Protein AF-A0A0H3M4S6-F1 (afdb_monomer_lite)

Sequence (57 aa):
MVFKKNFETRCGYTKEDLEAVDSLPLTDEELARLKPAKEVLPPSFFKYVIEERCKRG

Foldseek 3Di:
DDPPPPDPVPPVDDPCNVVVDPDDDDDPVRVVPDDDPPVVDDPVVVVVVVVVVVVVD

pLDDT: mean 81.73, std 16.84, range [33.97, 96.75]

Organism: Bartonella henselae (strain ATCC 49882 / DSM 28221 / CCUG 30454 / Houston 1) (NCBI:txid283166)

Radius of gyration: 16.62 Å; chains: 1; bounding box: 34×36×34 Å

Secondary structure (DSSP, 8-state):
----------SS--HHHHHSS--PPPPHHHHHTPPPHHHHS-HHHHHHHHHHHHTT-

Structure (mmCIF, N/CA/C/O backbone):
data_AF-A0A0H3M4S6-F1
#
_entry.id   AF-A0A0H3M4S6-F1
#
loop_
_atom_site.group_PDB
_atom_site.id
_atom_site.type_symbol
_atom_site.label_atom_id
_atom_site.label_alt_id
_atom_site.label_comp_id
_atom_site.label_asym_id
_atom_site.label_entity_id
_atom_site.label_seq_id
_atom_site.pdbx_PDB_ins_code
_atom_site.Cartn_x
_atom_site.Cartn_y
_atom_site.Cartn_z
_atom_site.occupancy
_atom_site.B_iso_or_equiv
_atom_site.auth_seq_id
_atom_site.auth_comp_id
_atom_site.auth_asym_id
_atom_site.auth_atom_id
_atom_site.pdbx_PDB_model_num
ATOM 1 N N . MET A 1 1 ? 7.387 24.491 4.258 1.00 33.97 1 MET A N 1
ATOM 2 C CA . MET A 1 1 ? 8.257 24.004 3.165 1.00 33.97 1 MET A CA 1
ATOM 3 C C . MET A 1 1 ? 7.348 23.703 1.979 1.00 33.97 1 MET A C 1
ATOM 5 O O . MET A 1 1 ? 6.522 22.810 2.089 1.00 33.97 1 MET A O 1
ATOM 9 N N . VAL A 1 2 ? 7.368 24.527 0.928 1.00 38.56 2 VAL A N 1
ATOM 10 C CA . VAL A 1 2 ? 6.435 24.398 -0.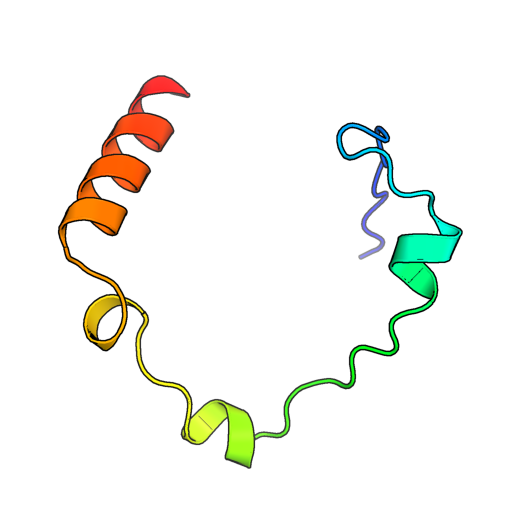208 1.00 38.56 2 VAL A CA 1
ATOM 11 C C . VAL A 1 2 ? 7.054 23.447 -1.228 1.00 38.56 2 VAL A C 1
ATOM 13 O O . VAL A 1 2 ? 8.028 23.800 -1.889 1.00 38.56 2 VAL A O 1
ATOM 16 N N . PHE A 1 3 ? 6.523 22.229 -1.337 1.00 43.91 3 PHE A N 1
ATOM 17 C CA . PHE A 1 3 ? 6.926 21.291 -2.383 1.00 43.91 3 PHE A CA 1
ATOM 18 C C . PHE A 1 3 ? 6.386 21.794 -3.726 1.00 43.91 3 PHE A C 1
ATOM 20 O O . PHE A 1 3 ? 5.205 21.645 -4.029 1.00 43.91 3 PHE A O 1
ATOM 27 N N . LYS A 1 4 ? 7.251 22.407 -4.543 1.00 48.25 4 LYS A N 1
ATOM 28 C CA . LYS A 1 4 ? 6.946 22.701 -5.948 1.00 48.25 4 LYS A CA 1
ATOM 29 C C . LYS A 1 4 ? 6.900 21.370 -6.704 1.00 48.25 4 LYS A C 1
ATOM 31 O O . LYS A 1 4 ? 7.924 20.834 -7.117 1.00 48.25 4 LYS A O 1
ATOM 36 N N . LYS A 1 5 ? 5.705 20.792 -6.802 1.00 59.25 5 LYS A N 1
ATOM 37 C CA . LYS A 1 5 ? 5.449 19.545 -7.521 1.00 59.25 5 LYS A CA 1
ATOM 38 C C . LYS A 1 5 ? 5.299 19.904 -8.997 1.00 59.25 5 LYS A C 1
ATOM 40 O O . LYS A 1 5 ? 4.233 20.318 -9.436 1.00 59.25 5 LYS A O 1
ATOM 45 N N . ASN A 1 6 ? 6.398 19.832 -9.745 1.00 50.19 6 ASN A N 1
ATOM 46 C CA . ASN A 1 6 ? 6.349 19.884 -11.203 1.00 50.19 6 ASN A CA 1
ATOM 47 C C . ASN A 1 6 ? 5.629 18.607 -11.661 1.00 50.19 6 ASN A C 1
ATOM 49 O O . ASN A 1 6 ? 6.232 17.539 -11.739 1.00 50.19 6 ASN A O 1
ATOM 53 N N . PHE A 1 7 ? 4.310 18.693 -11.832 1.00 55.12 7 PHE A N 1
ATOM 54 C CA . PHE A 1 7 ? 3.488 17.599 -12.331 1.00 55.12 7 PHE A CA 1
ATOM 55 C C . PHE A 1 7 ? 3.752 17.446 -13.830 1.00 55.12 7 PHE A C 1
ATOM 57 O O . PHE A 1 7 ? 3.102 18.081 -14.652 1.00 55.12 7 PHE A O 1
ATOM 64 N N . GLU A 1 8 ? 4.718 16.608 -14.200 1.00 58.62 8 GLU A N 1
ATOM 65 C CA . GLU A 1 8 ? 4.696 16.014 -15.533 1.00 58.62 8 GLU A CA 1
ATOM 66 C C . GLU A 1 8 ? 3.552 14.998 -15.545 1.00 58.62 8 GLU A C 1
ATOM 68 O O . GLU A 1 8 ? 3.582 14.005 -14.813 1.00 58.62 8 GLU A O 1
ATOM 73 N N . THR A 1 9 ? 2.516 15.264 -16.340 1.00 56.03 9 THR A N 1
ATOM 74 C CA . THR A 1 9 ? 1.356 14.392 -16.576 1.00 56.03 9 THR A CA 1
ATOM 75 C C . THR A 1 9 ? 1.784 13.115 -17.304 1.00 56.03 9 THR A C 1
ATOM 77 O O . THR A 1 9 ? 1.461 12.891 -18.464 1.00 56.03 9 THR A O 1
ATOM 80 N N . ARG A 1 10 ? 2.552 12.254 -16.631 1.00 58.12 10 ARG A N 1
ATOM 81 C CA . ARG A 1 10 ? 2.978 10.946 -17.150 1.00 58.12 10 ARG A CA 1
ATOM 82 C C . ARG A 1 10 ? 1.893 9.871 -17.048 1.00 58.12 10 ARG A C 1
ATOM 84 O O . ARG A 1 10 ? 2.028 8.839 -17.689 1.00 58.12 10 ARG A O 1
ATOM 91 N N . CYS A 1 11 ? 0.829 10.107 -16.275 1.00 63.94 11 CYS A N 1
ATOM 92 C CA . CYS A 1 11 ? -0.203 9.104 -15.981 1.00 63.94 11 CYS A CA 1
ATOM 93 C C . CYS A 1 11 ? -1.569 9.370 -16.639 1.00 63.94 11 CYS A C 1
ATOM 95 O O . CYS A 1 11 ? -2.524 8.684 -16.301 1.00 63.94 11 CYS A O 1
ATOM 97 N N . GLY A 1 12 ? -1.689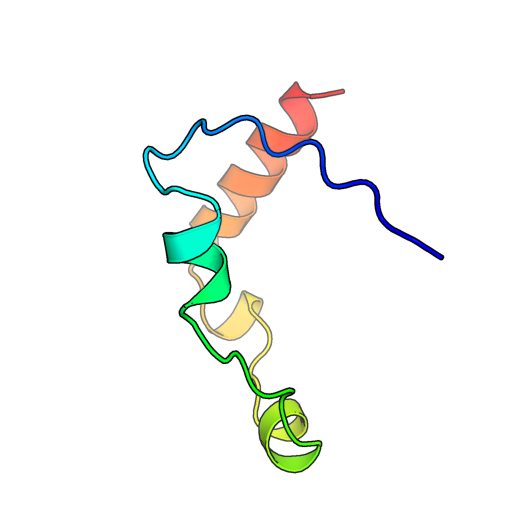 10.353 -17.539 1.00 77.19 12 GLY A N 1
ATOM 98 C CA . GLY A 1 12 ? -2.951 10.651 -18.240 1.00 77.19 12 GLY A CA 1
ATOM 99 C C . GLY A 1 12 ? -4.048 11.324 -17.401 1.00 77.19 12 GLY A C 1
ATOM 100 O O . GLY A 1 12 ? -5.054 11.724 -17.968 1.00 77.19 12 GLY A O 1
ATOM 101 N N . TYR A 1 13 ? -3.843 11.489 -16.093 1.00 79.25 13 TYR A N 1
ATOM 102 C CA . TYR A 1 13 ? -4.733 12.239 -15.203 1.00 79.25 13 TYR A CA 1
ATOM 103 C C . TYR A 1 13 ? -4.372 13.724 -15.186 1.00 79.25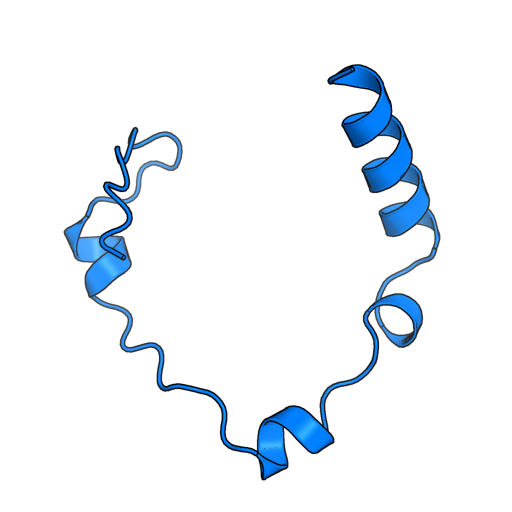 13 TYR A C 1
ATOM 105 O O . TYR A 1 13 ? -3.185 14.073 -15.135 1.00 79.25 13 TYR A O 1
ATOM 113 N N . THR A 1 14 ? -5.385 14.586 -15.221 1.00 82.69 14 THR A N 1
ATOM 114 C CA . THR A 1 14 ? -5.219 16.034 -15.093 1.00 82.69 14 THR A CA 1
ATOM 115 C C . THR A 1 14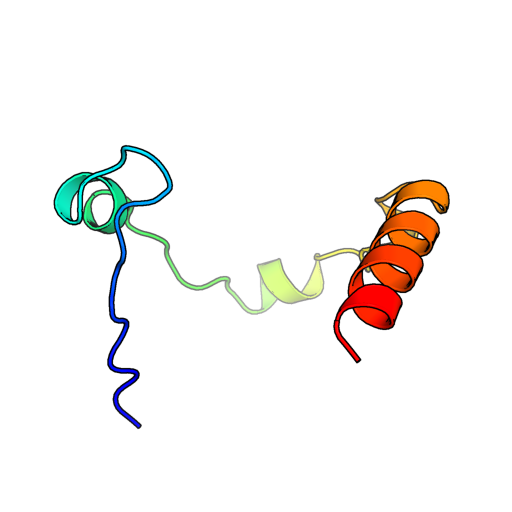 ? -4.956 16.428 -13.641 1.00 82.69 14 THR A C 1
ATOM 117 O O . THR A 1 14 ? -5.034 15.619 -12.713 1.00 82.69 14 THR A O 1
ATOM 120 N N . LYS A 1 15 ? -4.604 17.696 -13.422 1.00 81.00 15 LYS A N 1
ATOM 121 C CA . LYS A 1 15 ? -4.442 18.220 -12.065 1.00 81.00 15 LYS A CA 1
ATOM 122 C C . LYS A 1 15 ? -5.772 18.168 -11.309 1.00 81.00 15 LYS A C 1
ATOM 124 O O . LYS A 1 15 ? -5.793 17.805 -10.140 1.00 81.00 15 LYS A O 1
ATOM 129 N N . GLU A 1 16 ? -6.856 18.478 -12.005 1.00 84.44 16 GLU A N 1
ATOM 130 C CA . GLU A 1 16 ? -8.218 18.463 -11.491 1.00 84.44 16 GLU A CA 1
ATOM 131 C C . GLU A 1 16 ? -8.634 17.045 -11.081 1.00 84.44 16 GLU A C 1
ATOM 133 O O . GLU A 1 16 ? -9.209 16.879 -10.013 1.00 84.44 16 GLU A O 1
ATOM 138 N N . ASP A 1 17 ? -8.262 16.016 -11.853 1.00 83.88 17 ASP A N 1
ATOM 139 C CA . ASP A 1 17 ? -8.522 14.612 -11.501 1.00 83.88 17 ASP A CA 1
ATOM 140 C C . ASP A 1 17 ? -7.822 14.202 -10.195 1.00 83.88 17 ASP A C 1
ATOM 142 O O . ASP A 1 17 ? -8.365 13.447 -9.389 1.00 83.88 17 ASP A O 1
ATOM 146 N N . LEU A 1 18 ? -6.599 14.698 -9.983 1.00 80.88 18 LEU A N 1
ATOM 147 C CA . LEU A 1 18 ? -5.815 14.410 -8.781 1.00 80.88 18 LEU A CA 1
ATOM 148 C C . LEU A 1 18 ? -6.300 15.202 -7.561 1.00 80.88 18 LEU A C 1
ATOM 150 O O . LEU A 1 18 ? -6.189 14.711 -6.440 1.00 80.88 18 LEU A O 1
ATOM 154 N N . GLU A 1 19 ? -6.804 16.418 -7.772 1.00 84.25 19 GLU A N 1
ATOM 155 C CA . GLU A 1 19 ? -7.336 17.295 -6.722 1.00 84.25 19 GLU A CA 1
ATOM 156 C C . GLU A 1 19 ? -8.803 16.998 -6.381 1.00 84.25 19 GLU A C 1
ATOM 158 O O . GLU A 1 19 ? -9.246 17.359 -5.297 1.00 84.25 19 GLU A O 1
ATOM 163 N N . ALA A 1 20 ? -9.544 16.299 -7.246 1.00 84.69 20 ALA A N 1
ATOM 164 C CA . ALA A 1 20 ? -10.931 15.900 -6.995 1.00 84.69 20 ALA A CA 1
ATOM 165 C C . ALA A 1 20 ? -11.089 14.897 -5.837 1.00 84.69 20 ALA A C 1
ATOM 167 O O . ALA A 1 20 ? -12.195 14.707 -5.330 1.00 84.69 20 ALA A O 1
ATOM 168 N N . VAL A 1 21 ? -10.009 14.222 -5.434 1.00 80.81 21 VAL A N 1
ATOM 169 C CA . VAL A 1 21 ? -10.037 13.225 -4.360 1.00 80.81 21 VAL A CA 1
ATOM 170 C C . VAL A 1 21 ? -9.677 13.881 -3.031 1.00 80.81 21 VAL A C 1
ATOM 172 O O . VAL A 1 21 ? -8.499 14.043 -2.699 1.00 80.81 21 VAL A O 1
ATOM 175 N N . ASP A 1 22 ? -10.697 14.171 -2.226 1.00 80.81 22 ASP A N 1
ATOM 176 C CA . ASP A 1 22 ? -10.524 14.591 -0.835 1.00 80.81 22 ASP A CA 1
ATOM 177 C C . ASP A 1 22 ? -9.952 13.437 0.001 1.00 80.81 22 ASP A C 1
ATOM 179 O O . ASP A 1 22 ? -10.656 12.553 0.490 1.00 80.81 22 ASP A O 1
ATOM 183 N N . SER A 1 23 ? -8.630 13.437 0.156 1.00 79.69 23 SER A N 1
ATOM 184 C CA . SER A 1 23 ? -7.915 12.471 0.988 1.00 79.69 23 SER A CA 1
ATOM 185 C C . SER A 1 23 ? -7.802 13.017 2.409 1.00 79.69 23 SER A C 1
ATOM 187 O O . SER A 1 23 ? -6.871 13.762 2.722 1.00 79.69 23 SER A O 1
ATOM 189 N N . LEU A 1 24 ? -8.761 12.666 3.269 1.00 86.06 24 LEU A N 1
ATOM 190 C CA . LEU A 1 24 ? -8.697 13.012 4.689 1.00 86.06 24 LEU A CA 1
ATOM 191 C C . LEU A 1 24 ? -7.435 12.405 5.333 1.00 86.06 24 LEU A C 1
ATOM 193 O O . LEU A 1 24 ? -7.059 11.276 5.001 1.00 86.06 24 LEU A O 1
ATOM 197 N N . PRO A 1 25 ? -6.765 13.130 6.248 1.00 87.44 25 PRO A N 1
ATOM 198 C CA . PRO A 1 25 ? -5.649 12.564 6.991 1.00 87.44 25 PRO A CA 1
ATOM 199 C C . PRO A 1 25 ? -6.138 11.383 7.835 1.00 87.44 25 PRO A C 1
ATOM 201 O O . PRO A 1 25 ? -7.224 11.433 8.412 1.00 87.44 25 PRO A O 1
ATOM 204 N N . LEU A 1 26 ? -5.321 10.332 7.916 1.00 89.25 26 LEU A N 1
ATOM 205 C CA . LEU A 1 26 ? -5.615 9.185 8.771 1.00 89.25 26 LEU A CA 1
ATOM 206 C C . LEU A 1 26 ? -5.630 9.614 10.238 1.00 89.25 26 LEU A C 1
ATOM 208 O O . LEU A 1 26 ? -4.748 10.349 10.684 1.00 89.25 26 LEU A O 1
ATOM 212 N N . THR A 1 27 ? -6.612 9.118 10.982 1.00 93.69 27 THR A N 1
ATOM 213 C CA . THR A 1 27 ? -6.674 9.299 12.435 1.00 93.69 27 THR A CA 1
ATOM 214 C C . THR A 1 27 ? -5.616 8.447 13.141 1.00 93.69 27 THR A C 1
ATOM 216 O O . THR A 1 27 ? -5.154 7.432 12.609 1.00 93.69 27 THR A O 1
ATOM 219 N N . ASP A 1 28 ? -5.254 8.814 14.373 1.00 94.62 28 ASP A N 1
ATOM 220 C CA . ASP A 1 28 ? -4.283 8.055 15.176 1.00 94.62 28 ASP A CA 1
ATOM 221 C C . ASP A 1 28 ? -4.737 6.603 15.408 1.00 94.62 28 ASP A C 1
ATOM 223 O O . ASP A 1 28 ? -3.930 5.673 15.383 1.00 94.62 28 ASP A O 1
ATOM 227 N N . GLU A 1 29 ? -6.046 6.389 15.562 1.00 94.31 29 GLU A N 1
ATOM 228 C CA . GLU A 1 29 ? -6.647 5.061 15.713 1.00 94.31 29 GLU A CA 1
ATOM 229 C C . GLU A 1 29 ? -6.562 4.224 14.427 1.00 94.31 29 GLU A C 1
ATOM 231 O O . GLU A 1 29 ? -6.392 3.003 14.469 1.00 94.31 29 GLU A O 1
ATOM 236 N N . GLU A 1 30 ? -6.689 4.848 13.255 1.00 92.62 30 GLU A N 1
ATOM 237 C CA . GLU A 1 30 ? -6.488 4.177 11.967 1.00 92.62 30 GLU A CA 1
ATOM 238 C C . GLU A 1 30 ? -5.019 3.841 11.739 1.00 92.62 30 GLU A C 1
ATOM 240 O O . GLU A 1 30 ? -4.713 2.715 11.348 1.00 92.62 30 GLU A O 1
ATOM 245 N N . LEU A 1 31 ? -4.114 4.771 12.056 1.00 92.31 31 LEU A N 1
ATOM 246 C CA . LEU A 1 31 ? -2.671 4.558 11.973 1.00 92.31 31 LEU A CA 1
ATOM 247 C C . LEU A 1 31 ? -2.213 3.415 12.881 1.00 92.31 31 LEU A C 1
ATOM 249 O O . LEU A 1 31 ? -1.442 2.562 12.441 1.00 92.31 31 LEU A O 1
ATOM 253 N N . ALA A 1 32 ? -2.732 3.343 14.108 1.00 93.88 32 ALA A N 1
ATOM 254 C CA . ALA A 1 32 ? -2.410 2.277 15.056 1.00 93.88 32 ALA A CA 1
ATOM 255 C C . ALA A 1 32 ? -2.845 0.881 14.573 1.00 93.88 32 ALA A C 1
ATOM 257 O O . ALA A 1 32 ? -2.271 -0.124 14.991 1.00 93.88 32 ALA A O 1
ATOM 258 N N . ARG A 1 33 ? -3.845 0.803 13.685 1.00 94.31 33 ARG A N 1
ATOM 259 C CA . ARG A 1 33 ? -4.349 -0.457 13.112 1.00 94.31 33 ARG A CA 1
ATOM 260 C C . ARG A 1 33 ? -3.629 -0.879 11.833 1.00 94.31 33 ARG A C 1
ATOM 262 O O . ARG A 1 33 ? -3.875 -1.985 11.343 1.00 94.31 33 ARG A O 1
ATOM 269 N N . LEU A 1 34 ? -2.767 -0.032 11.269 1.00 93.50 34 LEU A N 1
ATOM 270 C CA . LEU A 1 34 ? -2.035 -0.377 10.057 1.00 93.50 34 LEU A CA 1
ATOM 271 C C . LEU A 1 34 ? -1.059 -1.520 10.320 1.00 93.50 34 LEU A C 1
ATOM 273 O O . LEU A 1 34 ? -0.329 -1.544 11.310 1.00 93.50 34 LEU A O 1
ATOM 277 N N . LYS A 1 35 ? -1.018 -2.463 9.381 1.00 95.44 35 LYS A N 1
ATOM 278 C CA . LYS A 1 35 ? -0.055 -3.559 9.418 1.00 95.44 35 LYS A CA 1
ATOM 279 C C . LYS A 1 35 ? 1.234 -3.155 8.710 1.00 95.44 35 LYS A C 1
ATOM 281 O O . LYS A 1 35 ? 1.173 -2.506 7.659 1.00 95.44 35 LYS A O 1
ATOM 286 N N . PRO A 1 36 ? 2.402 -3.578 9.216 1.00 94.56 36 PRO A N 1
ATOM 287 C CA . PRO A 1 36 ? 3.649 -3.444 8.486 1.00 94.56 36 PRO A CA 1
ATOM 288 C C . PRO A 1 36 ? 3.531 -4.053 7.087 1.00 94.56 36 PRO A C 1
ATOM 290 O O . PRO A 1 36 ? 3.042 -5.168 6.917 1.00 94.56 36 PRO A O 1
ATOM 293 N N . ALA A 1 37 ? 4.049 -3.362 6.070 1.00 93.81 37 ALA A N 1
ATOM 294 C CA . ALA A 1 37 ? 3.966 -3.833 4.685 1.00 93.81 37 ALA A CA 1
ATOM 295 C C . ALA A 1 37 ? 4.564 -5.241 4.493 1.00 93.81 37 ALA A C 1
ATOM 297 O O . ALA A 1 37 ? 4.081 -6.004 3.661 1.00 93.81 37 ALA A O 1
ATOM 298 N N . LYS A 1 38 ? 5.588 -5.599 5.283 1.00 93.44 38 LYS A N 1
ATOM 299 C CA . LYS A 1 38 ? 6.225 -6.929 5.273 1.00 93.44 38 LYS A CA 1
ATOM 300 C C . LYS A 1 38 ? 5.284 -8.066 5.681 1.00 93.44 38 LYS A C 1
ATOM 302 O O . LYS A 1 38 ? 5.541 -9.203 5.312 1.00 93.44 38 LYS A O 1
ATOM 307 N N . GLU A 1 39 ? 4.238 -7.768 6.445 1.00 95.56 39 GLU A N 1
ATOM 308 C CA . GLU A 1 39 ? 3.245 -8.750 6.895 1.00 95.56 39 GLU A CA 1
ATOM 309 C C . GLU A 1 39 ? 2.089 -8.918 5.901 1.00 95.56 39 GLU A C 1
ATOM 311 O O . GLU A 1 39 ? 1.332 -9.880 5.994 1.00 95.56 39 GLU A O 1
ATOM 316 N N . VAL A 1 40 ? 1.933 -7.982 4.960 1.00 96.25 40 VAL A N 1
ATOM 317 C CA . VAL A 1 40 ? 0.804 -7.942 4.016 1.00 96.25 40 VAL A CA 1
ATOM 318 C C . VAL A 1 40 ? 1.237 -8.311 2.600 1.00 96.25 40 VAL A C 1
ATOM 320 O O . VAL A 1 40 ? 0.529 -9.030 1.900 1.00 96.25 40 VAL A O 1
ATOM 323 N N . LEU A 1 41 ? 2.387 -7.804 2.156 1.00 96.25 41 LEU A N 1
ATOM 324 C CA . LEU A 1 41 ? 2.871 -7.988 0.793 1.00 96.25 41 LEU A CA 1
ATOM 325 C C . LEU A 1 41 ? 3.801 -9.203 0.688 1.00 96.25 41 LEU A C 1
ATOM 327 O O . LEU A 1 41 ? 4.558 -9.489 1.618 1.00 96.25 41 LEU A O 1
ATOM 331 N N . PRO A 1 42 ? 3.807 -9.900 -0.462 1.00 96.75 42 PRO A N 1
ATOM 332 C CA . PRO A 1 42 ? 4.664 -11.058 -0.654 1.00 96.75 42 PRO A CA 1
ATOM 333 C C . PRO A 1 42 ? 6.154 -10.665 -0.637 1.00 96.75 42 PRO A C 1
ATOM 335 O O . PRO A 1 42 ? 6.519 -9.602 -1.150 1.00 96.75 42 PRO A O 1
ATOM 338 N N .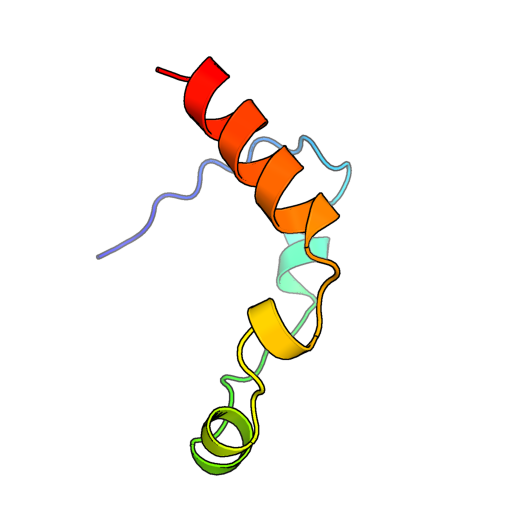 PRO A 1 43 ? 7.056 -11.539 -0.150 1.00 95.19 43 PRO A N 1
ATOM 339 C CA . PRO A 1 43 ? 8.497 -11.266 -0.127 1.00 95.19 43 PRO A CA 1
ATOM 340 C C . PRO A 1 43 ? 9.097 -10.922 -1.501 1.00 95.19 43 PRO A C 1
ATOM 342 O O . PRO A 1 43 ? 10.044 -10.139 -1.593 1.00 95.19 43 PRO A O 1
ATOM 345 N N . SER A 1 44 ? 8.525 -11.469 -2.580 1.00 96.00 44 SER A N 1
ATOM 346 C CA . SER A 1 44 ? 8.938 -11.202 -3.964 1.00 96.00 44 SER A CA 1
ATOM 347 C C . SER A 1 44 ? 8.819 -9.727 -4.351 1.00 96.00 44 SER A C 1
ATOM 349 O O . SER A 1 44 ? 9.684 -9.219 -5.063 1.00 96.00 44 SER A O 1
ATOM 351 N N . PHE A 1 45 ? 7.807 -9.021 -3.837 1.00 96.62 45 PHE A N 1
ATOM 352 C CA . PHE A 1 4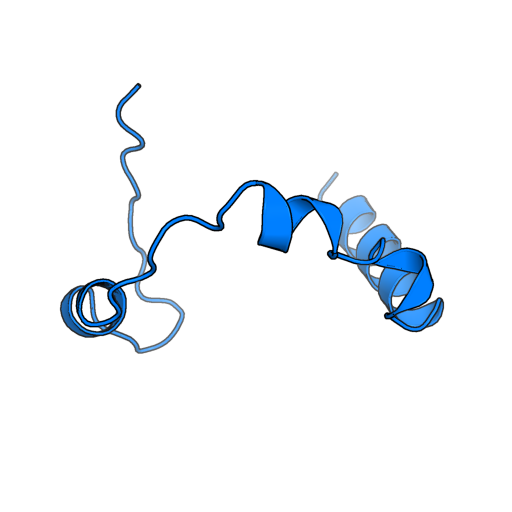5 ? 7.634 -7.588 -4.064 1.00 96.62 45 PHE A CA 1
ATOM 353 C C . PHE A 1 45 ? 8.846 -6.804 -3.551 1.00 96.62 45 PHE A C 1
ATOM 355 O O . PHE A 1 45 ? 9.418 -5.983 -4.263 1.00 96.62 45 PHE A O 1
ATOM 362 N N . PHE A 1 46 ? 9.285 -7.099 -2.326 1.00 95.06 46 PHE A N 1
ATOM 363 C CA . PHE A 1 46 ? 10.419 -6.406 -1.718 1.00 95.06 46 PHE A CA 1
ATOM 364 C C . PHE A 1 46 ? 11.735 -6.718 -2.428 1.00 95.06 46 PHE A C 1
ATOM 366 O O . PHE A 1 46 ? 12.549 -5.813 -2.599 1.00 95.06 46 PHE A O 1
ATOM 373 N N . LYS A 1 47 ? 11.923 -7.962 -2.890 1.00 94.56 47 LYS A N 1
ATOM 374 C CA . LYS A 1 47 ? 13.082 -8.335 -3.711 1.00 94.56 47 LYS A CA 1
ATOM 375 C C . LYS A 1 47 ? 13.148 -7.489 -4.986 1.00 94.56 47 LYS A C 1
ATOM 377 O O . LYS A 1 47 ? 14.174 -6.868 -5.247 1.00 94.56 47 LYS A O 1
ATOM 382 N N . TYR A 1 48 ? 12.035 -7.388 -5.711 1.00 95.56 48 TYR A N 1
ATOM 383 C CA . TYR A 1 48 ? 11.942 -6.569 -6.919 1.00 95.56 48 TYR A CA 1
ATOM 384 C C . TYR A 1 48 ? 12.233 -5.083 -6.647 1.00 95.56 48 TYR A C 1
ATOM 386 O O . TYR A 1 48 ? 13.027 -4.463 -7.350 1.00 95.56 48 TYR A O 1
ATOM 394 N N . VAL A 1 49 ? 11.647 -4.506 -5.590 1.00 93.38 49 VAL A N 1
ATOM 395 C CA . VAL A 1 49 ? 11.875 -3.094 -5.227 1.00 93.38 49 VAL A CA 1
ATOM 396 C C . VAL A 1 49 ? 13.351 -2.814 -4.934 1.00 93.38 49 VAL A C 1
ATOM 398 O O . VAL A 1 49 ? 13.854 -1.755 -5.309 1.00 93.38 49 VAL A O 1
ATOM 401 N N . ILE A 1 50 ? 14.046 -3.736 -4.263 1.00 93.38 50 ILE A N 1
ATOM 402 C CA . ILE A 1 50 ? 15.483 -3.608 -3.992 1.00 93.38 50 ILE A CA 1
ATOM 403 C C . ILE A 1 50 ? 16.268 -3.614 -5.307 1.00 93.38 50 ILE A C 1
ATOM 405 O O . ILE A 1 50 ? 17.057 -2.700 -5.537 1.00 93.38 50 ILE A O 1
ATOM 409 N N . GLU A 1 51 ? 16.007 -4.582 -6.187 1.00 93.19 51 GLU A N 1
ATOM 410 C CA . GLU A 1 51 ? 16.676 -4.694 -7.489 1.00 93.19 51 GLU A CA 1
ATOM 411 C C . GLU A 1 51 ? 16.496 -3.428 -8.343 1.00 93.19 51 GLU A C 1
ATOM 413 O O . GLU A 1 51 ? 17.466 -2.907 -8.891 1.00 93.19 51 GLU A O 1
ATOM 418 N N . GLU A 1 52 ? 15.282 -2.878 -8.411 1.00 93.12 52 GLU A N 1
ATOM 419 C CA . GLU A 1 52 ? 15.002 -1.646 -9.160 1.00 93.12 52 GLU A CA 1
ATOM 420 C C . GLU A 1 52 ? 15.654 -0.402 -8.551 1.00 93.12 52 GLU A C 1
ATOM 422 O O . GLU A 1 52 ? 16.073 0.500 -9.277 1.00 93.12 52 GLU A O 1
ATOM 427 N N . ARG A 1 53 ? 15.760 -0.330 -7.220 1.00 90.00 53 ARG A N 1
ATOM 428 C CA . ARG A 1 53 ? 16.453 0.780 -6.550 1.00 90.00 53 ARG A CA 1
ATOM 429 C C . ARG A 1 53 ? 17.955 0.728 -6.790 1.00 90.00 53 ARG A C 1
ATOM 431 O O . ARG A 1 53 ? 18.547 1.775 -7.027 1.00 90.00 53 ARG A O 1
ATOM 438 N N . CYS A 1 54 ? 18.551 -0.463 -6.778 1.00 85.56 54 CYS A N 1
ATOM 439 C CA . CYS A 1 54 ? 19.974 -0.644 -7.055 1.00 85.56 54 CYS A CA 1
ATOM 440 C C . CYS A 1 54 ? 20.361 -0.210 -8.476 1.00 85.56 54 CYS A C 1
ATOM 442 O O . CYS A 1 54 ? 21.446 0.323 -8.658 1.00 85.56 54 CYS A O 1
ATOM 444 N N . LYS A 1 55 ? 19.477 -0.364 -9.471 1.00 86.69 55 LYS A N 1
ATOM 445 C CA . LYS A 1 55 ? 19.724 0.075 -10.861 1.00 86.69 55 LYS A CA 1
ATOM 446 C C . LYS A 1 55 ? 19.775 1.596 -11.049 1.00 86.69 55 LYS A C 1
ATOM 448 O O . LYS A 1 55 ? 20.160 2.058 -12.118 1.00 86.69 55 LYS A O 1
ATOM 453 N N . ARG A 1 56 ? 19.306 2.371 -10.066 1.00 71.56 56 ARG A N 1
ATOM 454 C CA . ARG A 1 56 ? 19.250 3.843 -10.122 1.00 71.56 56 ARG A CA 1
ATOM 455 C C . ARG A 1 56 ? 20.463 4.518 -9.467 1.00 71.56 56 ARG A C 1
ATOM 457 O O . ARG A 1 56 ? 20.470 5.745 -9.396 1.00 71.56 56 ARG A O 1
ATOM 464 N N . GLY A 1 57 ? 21.414 3.730 -8.956 1.00 58.97 57 GLY A N 1
ATOM 465 C CA . GLY A 1 57 ? 22.688 4.183 -8.390 1.00 58.97 57 GLY A CA 1
ATOM 466 C C . GLY A 1 57 ? 23.846 4.007 -9.357 1.00 58.97 57 GLY A C 1
ATOM 467 O O . GLY A 1 57 ? 23.756 3.105 -10.218 1.00 58.97 57 GLY A O 1
#